Protein AF-A0A833LS91-F1 (afdb_monomer)

Structure (mmCIF, N/CA/C/O backbone):
data_AF-A0A833LS91-F1
#
_entry.id   AF-A0A833LS91-F1
#
loop_
_atom_site.group_PDB
_atom_site.id
_atom_site.type_symbol
_atom_site.label_atom_id
_atom_site.label_alt_id
_atom_site.label_comp_id
_atom_site.label_asym_id
_atom_site.label_entity_id
_atom_site.label_seq_id
_atom_site.pdbx_PDB_ins_code
_atom_site.Cartn_x
_atom_site.Cartn_y
_atom_site.Cartn_z
_atom_site.occupancy
_atom_site.B_iso_or_equiv
_atom_site.auth_seq_id
_atom_site.auth_comp_id
_atom_site.auth_asym_id
_atom_site.auth_atom_id
_atom_site.pdbx_PDB_model_num
ATOM 1 N N . MET A 1 1 ? -20.719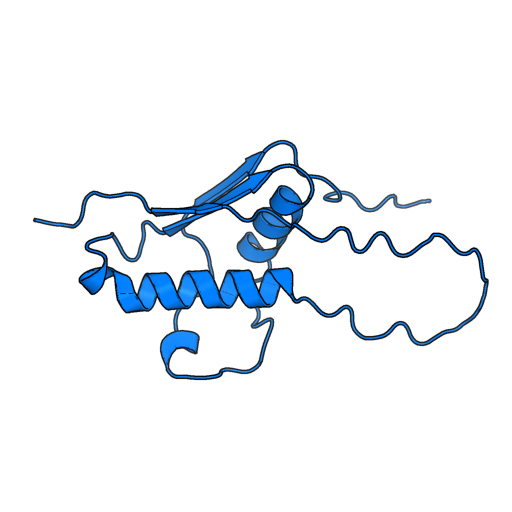 11.794 8.674 1.00 49.53 1 MET A N 1
ATOM 2 C CA . MET A 1 1 ? -20.312 11.957 7.259 1.00 49.53 1 MET A CA 1
ATOM 3 C C . MET A 1 1 ? -19.482 10.747 6.868 1.00 49.53 1 MET A C 1
ATOM 5 O O . MET A 1 1 ? -18.656 10.365 7.690 1.00 49.53 1 MET A O 1
ATOM 9 N N . PRO A 1 2 ? -19.676 10.134 5.688 1.00 50.94 2 PRO A N 1
ATOM 10 C CA . PRO A 1 2 ? -18.745 9.114 5.220 1.00 50.94 2 PRO A CA 1
ATOM 11 C C . PRO A 1 2 ? -17.362 9.761 5.012 1.00 50.94 2 PRO A C 1
ATOM 13 O O . PRO A 1 2 ? -17.302 10.873 4.479 1.00 50.94 2 PRO A O 1
ATOM 16 N N . PRO A 1 3 ? -16.263 9.122 5.441 1.00 50.03 3 PRO A N 1
ATOM 17 C CA . PRO A 1 3 ? -14.924 9.672 5.273 1.00 50.03 3 PRO A CA 1
ATOM 18 C C . PRO A 1 3 ? -14.604 9.862 3.780 1.00 50.03 3 PRO A C 1
ATOM 20 O O . PRO A 1 3 ? -14.720 8.945 2.961 1.00 50.03 3 PRO A O 1
ATOM 23 N N . THR A 1 4 ? -14.264 11.095 3.405 1.00 51.81 4 THR A N 1
ATOM 24 C CA . THR A 1 4 ? -14.093 11.548 2.013 1.00 51.81 4 THR A CA 1
ATOM 25 C C . THR A 1 4 ? -12.638 11.607 1.549 1.00 51.81 4 THR A C 1
ATOM 27 O O . THR A 1 4 ? -12.411 11.866 0.369 1.00 51.81 4 THR A O 1
ATOM 30 N N . SER A 1 5 ? -11.653 11.353 2.416 1.00 54.06 5 SER A N 1
ATOM 31 C CA . SER A 1 5 ? -10.240 11.474 2.046 1.00 54.06 5 SER A CA 1
ATOM 32 C C . SER A 1 5 ? -9.699 10.220 1.347 1.00 54.06 5 SER A C 1
ATOM 34 O O . SER A 1 5 ? -10.056 9.082 1.660 1.00 54.06 5 SER A O 1
ATOM 36 N N . LEU A 1 6 ? -8.848 10.465 0.351 1.00 46.81 6 LEU A N 1
ATOM 37 C CA . LEU A 1 6 ? -8.034 9.476 -0.348 1.00 46.81 6 LEU A CA 1
ATOM 38 C C . LEU A 1 6 ? -6.696 9.364 0.389 1.00 46.81 6 LEU A C 1
ATOM 40 O O . LEU A 1 6 ? -6.051 10.389 0.614 1.00 46.81 6 LEU A O 1
ATOM 44 N N . THR A 1 7 ? -6.252 8.156 0.735 1.00 56.09 7 THR A N 1
ATOM 45 C CA . THR A 1 7 ? -4.931 7.956 1.354 1.00 56.09 7 THR A CA 1
ATOM 46 C C . THR A 1 7 ? -3.993 7.266 0.379 1.00 56.09 7 THR A C 1
ATOM 48 O O . THR A 1 7 ? -4.321 6.226 -0.193 1.00 56.09 7 THR A O 1
ATOM 51 N N . VAL A 1 8 ? -2.814 7.862 0.198 1.00 56.41 8 VAL A N 1
ATOM 52 C CA . VAL A 1 8 ? -1.780 7.396 -0.723 1.00 56.41 8 VAL A CA 1
ATOM 53 C C . VAL A 1 8 ? -0.493 7.148 0.061 1.00 56.41 8 VAL A C 1
ATOM 55 O O . VAL A 1 8 ? 0.051 8.074 0.660 1.00 56.41 8 VAL A O 1
ATOM 58 N N . PHE A 1 9 ? 0.017 5.915 0.031 1.00 57.06 9 PHE A N 1
ATOM 59 C CA . PHE A 1 9 ? 1.346 5.590 0.561 1.00 57.06 9 PHE A CA 1
ATOM 60 C C . PHE A 1 9 ? 2.385 5.717 -0.544 1.00 57.06 9 PHE A C 1
ATOM 62 O O . PHE A 1 9 ? 2.268 5.063 -1.581 1.00 57.06 9 PHE A O 1
ATOM 69 N N . SER A 1 10 ? 3.399 6.555 -0.317 1.00 48.53 10 SER A N 1
ATOM 70 C CA . SER A 1 10 ? 4.561 6.651 -1.199 1.00 48.53 10 SER A CA 1
ATOM 71 C C . SER A 1 10 ? 5.564 5.565 -0.838 1.00 48.53 10 SER A C 1
ATOM 73 O O . SER A 1 10 ? 6.134 5.570 0.253 1.00 48.53 10 SER A O 1
ATOM 75 N N . THR A 1 11 ? 5.805 4.636 -1.757 1.00 50.84 11 THR A N 1
ATOM 76 C CA . THR A 1 11 ? 6.926 3.705 -1.642 1.00 50.84 11 THR A CA 1
ATOM 77 C C . THR A 1 11 ? 8.153 4.351 -2.279 1.00 50.84 11 THR A C 1
ATOM 79 O O . THR A 1 11 ? 8.349 4.269 -3.496 1.00 50.84 11 THR A O 1
ATOM 82 N N . GLN A 1 12 ? 8.988 5.003 -1.469 1.00 44.25 12 GLN A N 1
ATOM 83 C CA . GLN A 1 12 ? 10.322 5.421 -1.891 1.00 44.25 12 GLN A CA 1
ATOM 84 C C . GLN A 1 12 ? 11.324 4.371 -1.417 1.00 44.25 12 GLN A C 1
ATOM 86 O O . GLN A 1 12 ? 11.639 4.276 -0.235 1.00 44.25 12 GLN A O 1
ATOM 91 N N . LEU A 1 13 ? 11.813 3.550 -2.345 1.00 46.19 13 LEU A N 1
ATOM 92 C CA . LEU A 1 13 ? 12.873 2.592 -2.050 1.00 46.19 13 LEU A CA 1
ATOM 93 C C . LEU A 1 13 ? 14.200 3.346 -1.913 1.00 46.19 13 LEU A C 1
ATOM 95 O O . LEU A 1 13 ? 14.913 3.556 -2.893 1.00 46.19 13 LEU A O 1
ATOM 99 N N . ALA A 1 14 ? 14.545 3.750 -0.693 1.00 36.16 14 ALA A N 1
ATOM 100 C CA . ALA A 1 14 ? 15.923 4.057 -0.330 1.00 36.16 14 ALA A CA 1
ATOM 101 C C . ALA A 1 14 ? 16.663 2.726 -0.129 1.00 36.16 14 ALA A C 1
ATOM 103 O O . ALA A 1 14 ? 16.828 2.243 0.984 1.00 36.16 14 ALA A O 1
ATOM 104 N N . GLY A 1 15 ? 17.014 2.063 -1.230 1.00 34.41 15 GLY A N 1
ATOM 105 C CA . GLY A 1 15 ? 17.658 0.756 -1.154 1.00 34.41 15 GLY A CA 1
ATOM 106 C C . GLY A 1 15 ? 17.698 0.037 -2.485 1.00 34.41 15 GLY A C 1
ATOM 107 O O . GLY A 1 15 ? 17.103 -1.025 -2.651 1.00 34.41 15 GLY A O 1
ATOM 108 N N . THR A 1 16 ? 18.436 0.577 -3.449 1.00 35.44 16 THR A N 1
ATOM 109 C CA . THR A 1 16 ? 18.998 -0.284 -4.483 1.00 35.44 16 THR A CA 1
ATOM 110 C C . THR A 1 16 ? 19.909 -1.294 -3.784 1.00 35.44 16 THR A C 1
ATOM 112 O O . THR A 1 16 ? 21.072 -1.002 -3.527 1.00 35.44 16 THR A O 1
ATOM 115 N N . GLN A 1 17 ? 19.438 -2.517 -3.525 1.00 39.69 17 GLN A N 1
ATOM 116 C CA . GLN A 1 17 ?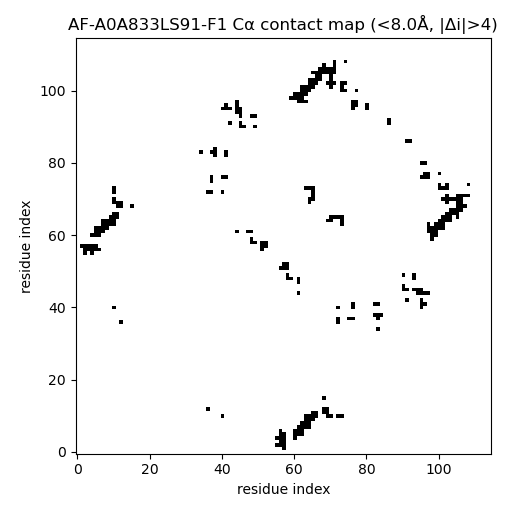 20.361 -3.647 -3.601 1.00 39.69 17 GLN A CA 1
ATOM 117 C C . GLN A 1 17 ? 20.712 -3.822 -5.082 1.00 39.69 17 GLN A C 1
ATOM 119 O O . GLN A 1 17 ? 20.259 -4.737 -5.765 1.00 39.69 17 GLN A O 1
ATOM 124 N N . THR A 1 18 ? 21.512 -2.894 -5.607 1.00 35.16 18 THR A N 1
ATOM 125 C CA . THR A 1 18 ? 22.425 -3.191 -6.698 1.00 35.16 18 T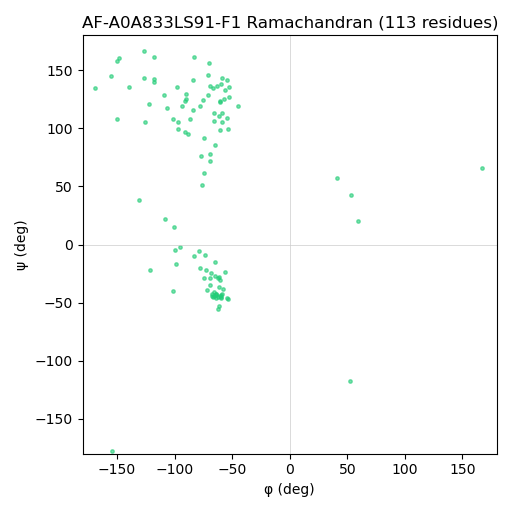HR A CA 1
ATOM 126 C C . THR A 1 18 ? 23.419 -4.174 -6.112 1.00 35.16 18 THR A C 1
ATOM 128 O O . THR A 1 18 ? 24.459 -3.785 -5.587 1.00 35.16 18 THR A O 1
ATOM 131 N N . ALA A 1 19 ? 23.067 -5.461 -6.137 1.00 37.97 19 ALA A N 1
ATOM 132 C CA . ALA A 1 19 ? 24.074 -6.493 -6.002 1.00 37.97 19 ALA A CA 1
ATOM 133 C C . ALA A 1 19 ? 25.146 -6.185 -7.064 1.00 37.97 19 ALA A C 1
ATOM 135 O O . ALA A 1 19 ? 24.784 -5.976 -8.231 1.00 37.97 19 ALA A O 1
ATOM 136 N N . PRO A 1 20 ? 26.432 -6.080 -6.692 1.00 29.38 20 PRO A N 1
ATOM 137 C CA . PRO A 1 20 ? 27.478 -5.872 -7.675 1.00 29.38 20 PRO A CA 1
ATOM 138 C C . PRO A 1 20 ? 27.390 -7.011 -8.695 1.00 29.38 20 PRO A C 1
ATOM 140 O O . PRO A 1 20 ? 27.252 -8.178 -8.322 1.00 29.38 20 PRO A O 1
ATOM 143 N N . ARG A 1 21 ? 27.426 -6.685 -9.995 1.00 41.41 21 ARG A N 1
ATOM 144 C CA . ARG A 1 21 ? 27.575 -7.695 -11.051 1.00 41.41 21 ARG A CA 1
ATOM 145 C C . ARG A 1 21 ? 28.992 -8.261 -10.961 1.00 41.41 21 ARG A C 1
ATOM 147 O O . ARG A 1 21 ? 29.863 -7.873 -11.729 1.00 41.41 21 ARG A O 1
ATOM 154 N N . ILE A 1 22 ? 29.232 -9.151 -10.005 1.00 39.47 22 ILE A N 1
ATOM 155 C CA . ILE A 1 22 ? 30.445 -9.958 -9.976 1.00 39.47 22 ILE A CA 1
ATOM 156 C C . ILE A 1 22 ? 30.145 -11.182 -10.831 1.00 39.47 22 ILE A C 1
ATOM 158 O O . ILE A 1 22 ? 29.310 -12.017 -10.480 1.00 39.47 22 ILE A O 1
ATOM 162 N N . GLY A 1 23 ? 30.766 -11.232 -12.008 1.00 43.47 23 GLY A N 1
ATOM 163 C CA . GLY A 1 23 ? 30.720 -12.401 -12.870 1.00 43.47 23 GLY A CA 1
ATOM 164 C C . GLY A 1 23 ? 31.345 -13.587 -12.145 1.00 43.47 23 GLY A C 1
ATOM 165 O O . GLY A 1 23 ? 32.547 -13.602 -11.915 1.00 43.47 23 GLY A O 1
ATOM 166 N N . ALA A 1 24 ? 30.534 -14.572 -11.776 1.00 38.53 24 ALA A N 1
ATOM 167 C CA . ALA A 1 24 ? 31.026 -15.868 -11.339 1.00 38.53 24 ALA A CA 1
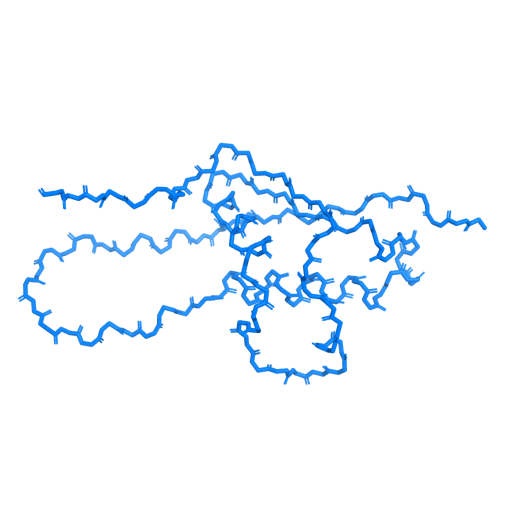ATOM 168 C C . ALA A 1 24 ? 29.995 -16.943 -11.689 1.00 38.53 24 ALA A C 1
ATOM 170 O O . ALA A 1 24 ? 28.917 -17.036 -11.102 1.00 38.53 24 ALA A O 1
ATOM 171 N N . SER A 1 25 ? 30.358 -17.742 -12.690 1.00 46.38 25 SER A N 1
ATOM 172 C CA . SER A 1 25 ? 29.782 -19.049 -12.978 1.00 46.38 25 SER A CA 1
ATOM 173 C C . SER A 1 25 ? 29.971 -19.946 -11.753 1.00 46.38 25 SER A C 1
ATOM 175 O O . SER A 1 25 ? 31.079 -20.393 -11.474 1.00 46.38 25 SER A O 1
ATOM 177 N N . GLY A 1 26 ? 28.904 -20.191 -10.998 1.00 35.41 26 GLY A N 1
ATOM 178 C CA . GLY A 1 26 ? 28.930 -21.102 -9.859 1.00 35.41 26 GLY A CA 1
ATOM 179 C C . GLY A 1 26 ? 27.524 -21.384 -9.352 1.00 35.41 26 GLY A C 1
ATOM 180 O O . GLY A 1 26 ? 26.713 -20.470 -9.209 1.00 35.41 26 GLY A O 1
ATOM 181 N N . ASN A 1 27 ? 27.228 -22.657 -9.090 1.00 45.69 27 ASN A N 1
ATOM 182 C CA . ASN A 1 27 ? 25.935 -23.146 -8.613 1.00 45.69 27 ASN A CA 1
ATOM 183 C C . ASN A 1 27 ? 25.727 -22.803 -7.123 1.00 45.69 27 ASN A C 1
ATOM 185 O O . ASN A 1 27 ? 25.629 -23.674 -6.262 1.00 45.69 27 ASN A O 1
ATOM 189 N N . VAL A 1 28 ? 25.720 -21.508 -6.805 1.00 48.41 28 VAL A N 1
ATOM 190 C CA . VAL A 1 28 ? 25.395 -20.996 -5.475 1.00 48.41 28 VAL A CA 1
ATOM 191 C C . VAL A 1 28 ? 23.877 -21.043 -5.338 1.00 48.41 28 VAL A C 1
ATOM 193 O O . VAL A 1 28 ? 23.165 -20.388 -6.105 1.00 48.41 28 VAL A O 1
ATOM 196 N N . LYS A 1 29 ? 23.363 -21.805 -4.360 1.00 41.91 29 LYS A N 1
ATOM 197 C CA . LYS A 1 29 ? 21.974 -21.672 -3.895 1.00 41.91 29 LYS A CA 1
ATOM 198 C C . LYS A 1 29 ? 21.763 -20.205 -3.529 1.00 41.91 29 LYS A C 1
ATOM 200 O O . LYS A 1 29 ? 22.199 -19.753 -2.475 1.00 41.91 29 LYS A O 1
ATOM 205 N N . ARG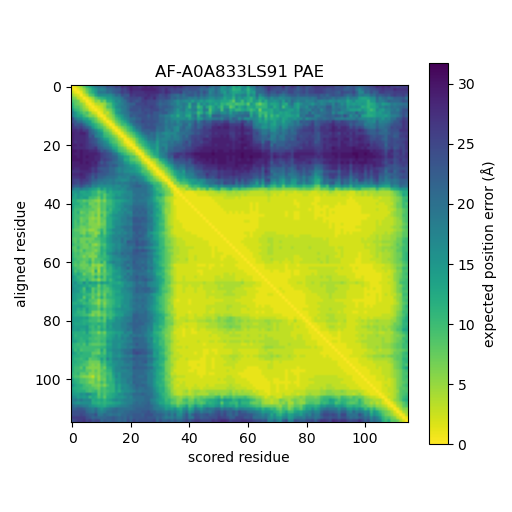 A 1 30 ? 21.149 -19.449 -4.442 1.00 43.94 30 ARG A N 1
ATOM 206 C CA . ARG A 1 30 ? 20.810 -18.044 -4.218 1.00 43.94 30 ARG A CA 1
ATOM 207 C C . ARG A 1 30 ? 19.936 -17.997 -2.961 1.00 43.94 30 ARG A C 1
ATOM 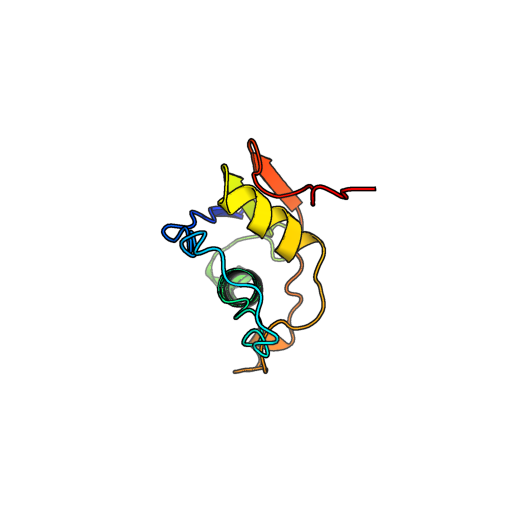209 O O . ARG A 1 30 ? 18.945 -18.733 -2.938 1.00 43.94 30 ARG A O 1
ATOM 216 N N . PRO A 1 31 ? 20.283 -17.202 -1.935 1.00 41.72 31 PRO A N 1
ATOM 217 C CA . PRO A 1 31 ? 19.415 -17.051 -0.777 1.00 41.72 31 PRO A CA 1
ATOM 218 C C . PRO A 1 31 ? 18.028 -16.628 -1.267 1.00 41.72 31 PRO A C 1
ATOM 220 O O . PRO A 1 31 ? 17.922 -15.888 -2.254 1.00 41.72 31 PRO A O 1
ATOM 223 N N . ILE A 1 32 ? 16.977 -17.161 -0.631 1.00 45.31 32 ILE A N 1
ATOM 224 C CA . ILE A 1 32 ? 15.587 -16.758 -0.880 1.00 45.31 32 ILE A CA 1
ATOM 225 C C . ILE A 1 32 ? 15.595 -15.233 -0.933 1.00 45.31 32 ILE A C 1
ATOM 227 O O . ILE A 1 32 ? 16.038 -14.591 0.016 1.00 45.31 32 ILE A O 1
ATOM 231 N N . LYS A 1 33 ? 15.199 -14.655 -2.073 1.00 49.88 33 LYS A N 1
ATOM 232 C CA . LYS A 1 33 ? 15.160 -13.203 -2.244 1.00 49.88 33 LYS A CA 1
ATOM 233 C C . LYS A 1 33 ? 14.308 -12.668 -1.098 1.00 49.88 33 LYS A C 1
ATOM 235 O O . LYS A 1 33 ? 13.111 -12.930 -1.083 1.00 49.88 33 LYS A O 1
ATOM 240 N N . HIS A 1 34 ? 14.910 -11.992 -0.126 1.00 50.81 34 HIS A N 1
ATOM 241 C CA . HIS A 1 34 ? 14.141 -11.433 0.971 1.00 50.81 34 HIS A CA 1
ATOM 242 C C . HIS A 1 34 ? 13.240 -10.343 0.378 1.00 50.81 34 HIS A C 1
ATOM 244 O O . HIS A 1 34 ? 13.717 -9.300 -0.075 1.00 50.81 34 HIS A O 1
ATOM 250 N N . LEU A 1 35 ? 11.939 -10.624 0.276 1.00 64.62 35 LEU A N 1
ATOM 251 C CA . LEU A 1 35 ? 10.928 -9.712 -0.260 1.00 64.62 35 LEU A CA 1
ATOM 252 C C . LEU A 1 35 ? 10.594 -8.627 0.782 1.00 64.62 35 LEU A C 1
ATOM 254 O O . LEU A 1 35 ? 9.431 -8.390 1.072 1.00 64.62 35 LEU A O 1
ATOM 258 N N . HIS A 1 36 ? 11.601 -7.943 1.331 1.00 79.44 36 HIS A N 1
ATOM 259 C CA . HIS A 1 36 ? 11.396 -6.929 2.372 1.00 79.44 36 HIS A CA 1
ATOM 260 C C . HIS A 1 36 ? 10.396 -5.854 1.927 1.00 79.44 36 HIS A C 1
ATOM 262 O O . HIS A 1 36 ? 9.432 -5.572 2.624 1.00 79.44 36 HIS A O 1
ATOM 268 N N . ALA A 1 37 ? 10.540 -5.341 0.701 1.00 84.12 37 ALA A N 1
ATOM 269 C CA . ALA A 1 37 ? 9.645 -4.296 0.214 1.00 84.12 37 ALA A CA 1
ATOM 270 C C . ALA A 1 37 ? 8.184 -4.765 0.012 1.00 84.12 37 ALA A C 1
ATOM 272 O O . ALA A 1 37 ? 7.280 -4.059 0.454 1.00 84.12 37 ALA A O 1
ATOM 273 N N . PRO A 1 38 ? 7.898 -5.938 -0.595 1.00 85.69 38 PRO A N 1
ATOM 274 C CA . PRO A 1 38 ? 6.537 -6.480 -0.601 1.00 85.69 38 PRO A CA 1
ATOM 275 C C . PRO A 1 38 ? 5.970 -6.786 0.788 1.00 85.69 38 PRO A C 1
ATOM 277 O O . PRO A 1 38 ? 4.782 -6.560 0.997 1.00 85.69 38 PRO A O 1
ATOM 280 N N . GLN A 1 39 ? 6.789 -7.266 1.728 1.00 91.50 39 GLN A N 1
ATOM 281 C CA . GLN A 1 39 ? 6.369 -7.518 3.112 1.00 91.50 39 GLN A CA 1
ATOM 282 C C . GLN A 1 39 ? 5.920 -6.223 3.790 1.00 91.50 39 GLN A C 1
ATOM 284 O O . GLN A 1 39 ? 4.780 -6.133 4.249 1.00 91.50 39 GLN A O 1
ATOM 289 N N . ASP A 1 40 ? 6.774 -5.199 3.752 1.00 91.69 40 ASP A N 1
ATOM 290 C CA . ASP A 1 40 ? 6.491 -3.884 4.325 1.00 91.69 40 ASP A CA 1
ATOM 291 C C . ASP A 1 40 ? 5.253 -3.255 3.681 1.00 91.69 40 ASP A C 1
ATOM 293 O O . ASP A 1 40 ? 4.383 -2.733 4.374 1.00 91.69 40 ASP A O 1
ATOM 297 N N . ALA A 1 41 ? 5.125 -3.349 2.355 1.00 91.75 41 ALA A N 1
ATOM 298 C CA . ALA A 1 41 ? 3.988 -2.795 1.632 1.00 91.75 41 ALA A CA 1
ATOM 299 C C . ALA A 1 41 ? 2.670 -3.507 1.980 1.00 91.75 41 ALA A C 1
ATOM 301 O O . ALA A 1 41 ? 1.662 -2.840 2.224 1.00 91.75 41 ALA A O 1
ATOM 302 N N . GLN A 1 42 ? 2.664 -4.844 2.050 1.00 93.12 42 GLN A N 1
ATOM 303 C CA . GLN A 1 42 ? 1.481 -5.596 2.472 1.00 93.12 42 GLN A CA 1
ATOM 304 C C . GLN A 1 42 ? 1.089 -5.241 3.913 1.00 93.12 42 GLN A C 1
ATOM 306 O O . GLN A 1 42 ? -0.085 -4.975 4.177 1.00 93.12 42 GLN A O 1
ATOM 311 N N . ARG A 1 43 ? 2.061 -5.178 4.832 1.00 94.94 43 ARG A N 1
ATOM 312 C CA . ARG A 1 43 ? 1.821 -4.828 6.238 1.00 94.94 43 ARG A CA 1
ATOM 313 C C . ARG A 1 43 ? 1.308 -3.399 6.391 1.00 94.94 43 ARG A C 1
ATOM 315 O O . ARG A 1 43 ? 0.348 -3.177 7.123 1.00 94.94 43 ARG A O 1
ATOM 322 N N . ALA A 1 44 ? 1.890 -2.441 5.673 1.00 94.38 44 ALA A N 1
ATOM 323 C CA . ALA A 1 44 ? 1.467 -1.045 5.702 1.00 94.38 44 ALA A CA 1
ATOM 324 C C . ALA A 1 44 ? 0.007 -0.879 5.256 1.00 94.38 44 ALA A C 1
ATOM 326 O O . ALA A 1 44 ? -0.767 -0.216 5.942 1.00 94.38 44 ALA A O 1
ATOM 327 N N . ILE A 1 45 ? -0.399 -1.527 4.157 1.00 95.50 45 ILE A N 1
ATOM 328 C CA . ILE A 1 45 ? -1.787 -1.469 3.671 1.00 95.50 45 ILE A CA 1
ATOM 329 C C . ILE A 1 45 ? -2.754 -2.011 4.725 1.00 95.50 45 ILE A C 1
ATOM 331 O O . ILE A 1 45 ? -3.775 -1.380 5.00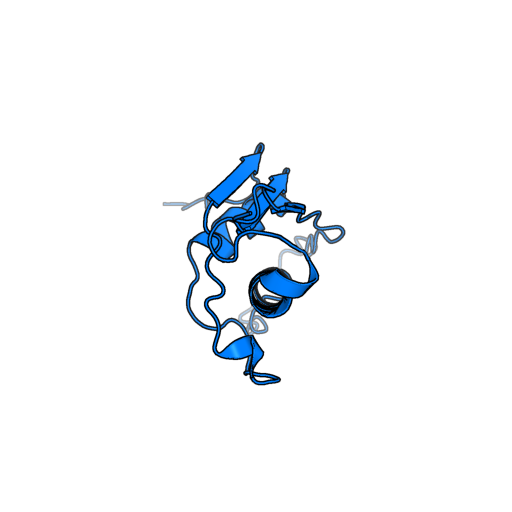2 1.00 95.50 45 ILE A O 1
ATOM 335 N N . ARG A 1 46 ? -2.426 -3.151 5.342 1.00 95.94 46 ARG A N 1
ATOM 336 C CA . ARG A 1 46 ? -3.267 -3.763 6.377 1.00 95.94 46 ARG A CA 1
ATOM 337 C C . ARG A 1 46 ? -3.388 -2.882 7.617 1.00 95.94 46 ARG A C 1
ATOM 339 O O . ARG A 1 46 ? -4.501 -2.658 8.078 1.00 95.94 46 ARG A O 1
ATOM 346 N N . LEU A 1 47 ? -2.274 -2.331 8.102 1.00 96.06 47 LEU A N 1
ATOM 347 C CA . LEU A 1 47 ? -2.246 -1.410 9.246 1.00 96.06 47 LEU A CA 1
ATOM 348 C C . LEU A 1 47 ? -3.099 -0.168 9.015 1.00 96.06 47 LEU A C 1
ATOM 350 O O . LEU A 1 47 ? -3.814 0.284 9.903 1.00 96.06 47 LEU A O 1
ATOM 354 N N . VAL A 1 48 ? -3.033 0.397 7.817 1.00 95.62 48 VAL A N 1
ATOM 355 C CA . VAL A 1 48 ? -3.799 1.604 7.502 1.00 95.62 48 VAL A CA 1
ATOM 356 C C . VAL A 1 48 ? -5.275 1.275 7.379 1.00 95.62 48 VAL A C 1
ATOM 358 O O . VAL A 1 48 ? -6.120 2.029 7.853 1.00 95.62 48 VAL A O 1
ATOM 361 N N . ARG A 1 49 ? -5.587 0.126 6.780 1.00 95.62 49 ARG A N 1
ATOM 362 C CA . ARG A 1 49 ? -6.956 -0.361 6.656 1.00 95.62 49 ARG A CA 1
ATOM 363 C C . ARG A 1 49 ? -7.578 -0.665 8.016 1.00 95.62 49 ARG A C 1
ATOM 365 O O . ARG A 1 49 ? -8.721 -0.276 8.229 1.00 95.62 49 ARG A O 1
ATOM 372 N N . SER A 1 50 ? -6.847 -1.291 8.940 1.00 96.62 50 SER A N 1
ATOM 373 C CA . SER A 1 50 ? -7.352 -1.571 10.291 1.00 96.62 50 SER A CA 1
ATOM 374 C C . SER A 1 50 ? -7.543 -0.307 11.132 1.00 96.62 50 SER A C 1
ATOM 376 O O . SER A 1 50 ? -8.384 -0.291 12.023 1.00 96.62 50 SER A O 1
ATOM 378 N N . ARG A 1 51 ? -6.821 0.775 10.813 1.00 95.81 51 ARG A N 1
ATOM 379 C CA . ARG A 1 51 ? -6.941 2.091 11.464 1.00 95.81 51 ARG A CA 1
ATOM 380 C C . ARG A 1 51 ? -7.766 3.101 10.666 1.00 95.81 51 ARG A C 1
ATOM 382 O O . ARG A 1 51 ? -7.706 4.295 10.948 1.00 95.81 51 ARG A O 1
ATOM 389 N N . ALA A 1 52 ? -8.533 2.664 9.666 1.00 94.94 52 ALA A N 1
ATOM 390 C CA . ALA A 1 52 ? -9.246 3.578 8.775 1.00 94.94 52 ALA A CA 1
ATOM 391 C C . ALA A 1 52 ? -10.217 4.512 9.526 1.00 94.94 52 ALA A C 1
ATOM 393 O O . ALA A 1 52 ? -10.281 5.703 9.215 1.00 94.94 52 ALA A O 1
ATOM 394 N N . ASP A 1 53 ? -10.901 3.996 10.551 1.00 94.25 53 ASP A N 1
ATOM 395 C CA . ASP A 1 53 ? -11.826 4.772 11.385 1.00 94.25 53 ASP A CA 1
ATOM 396 C C . ASP A 1 53 ? -11.095 5.831 12.225 1.00 94.25 53 ASP A C 1
ATOM 398 O O . ASP A 1 53 ? -11.510 6.991 12.262 1.00 94.25 53 ASP A O 1
ATOM 402 N N . GLU A 1 54 ? -9.965 5.457 12.837 1.00 95.25 54 GLU A N 1
ATOM 403 C CA . GLU A 1 54 ? -9.094 6.365 13.599 1.00 95.25 54 GLU A CA 1
ATOM 404 C C . GLU A 1 54 ? -8.553 7.490 12.703 1.00 95.25 54 GLU A C 1
ATOM 406 O O . GLU A 1 54 ? -8.585 8.669 13.063 1.00 95.25 54 GLU A O 1
ATOM 411 N N . LEU A 1 55 ? -8.111 7.127 11.497 1.00 92.31 55 LEU A N 1
ATOM 412 C CA . LEU A 1 55 ? -7.554 8.040 10.500 1.00 92.31 55 LEU A CA 1
ATOM 413 C C . LEU A 1 55 ? -8.629 8.828 9.732 1.00 92.31 55 LEU A C 1
ATOM 415 O O . LEU A 1 55 ? -8.286 9.717 8.950 1.00 92.31 55 LEU A O 1
ATOM 419 N N . LYS A 1 56 ? -9.919 8.537 9.952 1.00 94.69 56 LYS A N 1
ATOM 420 C CA . LYS A 1 56 ? -11.070 9.140 9.254 1.00 94.69 56 LYS A CA 1
ATOM 421 C C . LYS A 1 56 ? -10.960 9.036 7.728 1.00 94.69 56 LYS A C 1
ATOM 423 O O . LYS A 1 56 ? -11.262 9.993 7.008 1.00 94.69 56 LYS A O 1
ATOM 428 N N . ILE A 1 57 ? -10.534 7.877 7.233 1.00 93.25 57 ILE A N 1
ATOM 429 C CA . ILE A 1 57 ? -10.354 7.577 5.804 1.00 93.25 57 ILE A CA 1
ATOM 430 C C . ILE A 1 57 ? -11.289 6.440 5.380 1.00 93.25 57 ILE A C 1
ATOM 432 O O . ILE A 1 57 ? -11.808 5.696 6.207 1.00 93.25 57 ILE A O 1
ATOM 436 N N . GLY A 1 58 ? -11.530 6.291 4.078 1.00 93.50 58 GLY A N 1
ATOM 437 C CA . GLY A 1 58 ? -12.299 5.150 3.577 1.00 93.50 58 GLY A CA 1
ATOM 438 C C . GLY A 1 58 ? -11.459 3.863 3.598 1.00 93.50 58 GLY A C 1
ATOM 439 O O . GLY A 1 58 ? -10.431 3.838 2.921 1.00 93.50 58 GLY A O 1
ATOM 440 N N . PRO A 1 59 ? -11.890 2.765 4.253 1.00 92.31 59 PRO A N 1
ATOM 441 C CA . PRO A 1 59 ? -11.133 1.501 4.271 1.00 92.31 59 PRO A CA 1
ATOM 442 C C . PRO A 1 59 ? -11.005 0.829 2.887 1.00 92.31 59 PRO A C 1
ATOM 444 O O . PRO A 1 59 ? -10.160 -0.050 2.701 1.00 92.31 59 PRO A O 1
ATOM 447 N N . HIS A 1 60 ? -11.824 1.270 1.922 1.00 95.00 60 HIS A N 1
ATOM 448 C CA . HIS A 1 60 ? -11.827 0.868 0.506 1.00 95.00 60 HIS A CA 1
ATOM 449 C C . HIS A 1 60 ? -11.311 1.977 -0.433 1.00 95.00 60 HIS A C 1
ATOM 451 O O . HIS A 1 60 ? -11.684 2.047 -1.604 1.00 95.00 60 HIS A O 1
ATOM 457 N N . LYS A 1 61 ? -10.533 2.923 0.102 1.00 95.06 61 LYS A N 1
ATOM 458 C CA . LYS A 1 61 ? -9.930 4.045 -0.636 1.00 95.06 61 LYS A CA 1
ATOM 459 C C . LYS A 1 61 ? -8.439 4.178 -0.319 1.00 95.06 61 LYS A C 1
ATOM 461 O O . LYS A 1 61 ? -7.921 5.289 -0.192 1.00 95.06 61 LYS A O 1
ATOM 466 N N . ILE A 1 62 ? -7.753 3.045 -0.184 1.00 95.31 62 ILE A N 1
ATOM 467 C CA . ILE A 1 62 ? -6.336 2.969 0.174 1.00 95.31 62 ILE A CA 1
ATOM 468 C C . ILE A 1 62 ? -5.537 2.586 -1.065 1.00 95.31 62 ILE A C 1
ATOM 470 O O . ILE A 1 62 ? -5.704 1.492 -1.602 1.00 95.31 62 ILE A O 1
ATOM 474 N N . GLY A 1 63 ? -4.644 3.466 -1.511 1.00 94.81 63 GLY A N 1
ATOM 475 C CA . GLY A 1 63 ? -3.807 3.202 -2.676 1.00 94.81 63 GLY A CA 1
ATOM 476 C C . GLY A 1 63 ? -2.320 3.373 -2.425 1.00 94.81 63 GLY A C 1
ATOM 477 O O . GLY A 1 63 ? -1.877 3.938 -1.422 1.00 94.81 63 GLY A O 1
ATOM 478 N N . VAL A 1 64 ? -1.543 2.876 -3.380 1.00 95.25 64 VAL A N 1
ATOM 479 C CA . VAL A 1 64 ? -0.079 2.949 -3.374 1.00 95.25 64 VAL A CA 1
ATOM 480 C C . VAL A 1 64 ? 0.422 3.741 -4.575 1.00 95.25 64 VAL A C 1
ATOM 482 O O . VAL A 1 64 ? -0.088 3.595 -5.687 1.00 95.25 64 VAL A O 1
ATOM 485 N N . ILE A 1 65 ? 1.441 4.568 -4.358 1.00 94.88 65 ILE A N 1
ATOM 486 C CA . ILE A 1 65 ? 2.172 5.271 -5.414 1.00 94.88 65 ILE A CA 1
ATOM 487 C C . ILE A 1 65 ? 3.668 5.005 -5.281 1.00 94.88 65 ILE A C 1
ATOM 489 O O . ILE A 1 65 ? 4.206 4.920 -4.178 1.00 94.88 65 ILE A O 1
ATOM 493 N N . GLY A 1 66 ? 4.357 4.889 -6.410 1.00 91.12 66 GLY A N 1
ATOM 494 C CA . GLY A 1 66 ? 5.782 4.593 -6.428 1.00 91.12 66 GLY A CA 1
ATOM 495 C C . GLY A 1 66 ? 6.442 5.084 -7.703 1.00 91.12 66 GLY A C 1
ATOM 496 O O . GLY A 1 66 ? 5.851 5.039 -8.779 1.00 91.12 66 GLY A O 1
ATOM 497 N N . PHE A 1 67 ? 7.687 5.528 -7.568 1.00 91.31 67 PHE A N 1
ATOM 498 C CA . PHE A 1 67 ? 8.480 6.142 -8.631 1.00 91.31 67 PHE A CA 1
ATOM 499 C C . PHE A 1 67 ? 9.724 5.295 -8.910 1.00 91.31 67 PHE A C 1
ATOM 501 O O . PHE A 1 67 ? 10.334 4.789 -7.966 1.00 91.31 67 PHE A O 1
ATOM 508 N N . SER A 1 68 ? 10.150 5.154 -10.169 1.00 91.31 68 SER A N 1
ATOM 509 C CA . SER A 1 68 ? 11.389 4.437 -10.530 1.00 91.31 68 SER A CA 1
ATOM 510 C C . SER A 1 68 ? 11.436 3.021 -9.919 1.00 91.31 68 SER A C 1
ATOM 512 O O . SER A 1 68 ? 10.563 2.197 -10.205 1.00 91.31 68 SER A O 1
ATOM 514 N N . ALA A 1 69 ? 12.398 2.713 -9.042 1.00 84.38 69 ALA A N 1
ATOM 515 C CA . ALA A 1 69 ? 12.467 1.440 -8.320 1.00 84.38 69 ALA A CA 1
ATOM 516 C C . ALA A 1 69 ? 11.238 1.176 -7.424 1.00 84.38 69 ALA A C 1
ATOM 518 O O . ALA A 1 69 ? 10.833 0.028 -7.268 1.00 84.38 69 ALA A O 1
ATOM 519 N N . GLY A 1 70 ? 10.600 2.217 -6.882 1.00 86.38 70 GLY A N 1
ATOM 520 C CA . GLY A 1 70 ? 9.352 2.101 -6.120 1.00 86.38 70 GLY A CA 1
ATOM 521 C C . GLY A 1 70 ? 8.153 1.714 -6.990 1.00 86.38 70 GLY A C 1
ATOM 522 O O . GLY A 1 70 ? 7.264 1.002 -6.534 1.00 86.38 70 GLY A O 1
ATOM 523 N N . GLY A 1 71 ? 8.157 2.083 -8.274 1.00 90.44 71 GLY A N 1
ATOM 524 C CA . GLY A 1 71 ? 7.128 1.646 -9.221 1.00 90.44 71 GLY A CA 1
ATOM 525 C C . GLY A 1 71 ? 7.113 0.121 -9.421 1.00 90.44 71 GLY A C 1
ATOM 526 O O . GLY A 1 71 ? 6.054 -0.462 -9.644 1.00 90.44 71 GLY A O 1
ATOM 527 N N . TYR A 1 72 ? 8.264 -0.543 -9.254 1.00 88.81 72 TYR A N 1
ATOM 528 C CA . TYR A 1 72 ? 8.342 -2.007 -9.226 1.00 88.81 72 TYR A CA 1
ATOM 529 C C . TYR A 1 72 ? 7.621 -2.596 -8.009 1.00 88.81 72 TYR A C 1
ATOM 531 O O . TYR A 1 72 ? 6.910 -3.588 -8.144 1.00 88.81 72 TYR A O 1
ATOM 539 N N . VAL A 1 73 ? 7.755 -1.978 -6.831 1.00 89.31 73 VAL A N 1
ATOM 540 C CA . VAL A 1 73 ? 7.052 -2.427 -5.616 1.00 89.31 73 VAL A CA 1
ATOM 541 C C . VAL A 1 73 ? 5.558 -2.218 -5.745 1.00 89.31 73 VAL A C 1
ATOM 543 O O . VAL A 1 73 ? 4.809 -3.136 -5.439 1.00 89.31 73 VAL A O 1
ATOM 546 N N . VAL A 1 74 ? 5.118 -1.078 -6.284 1.00 92.62 74 VAL A N 1
ATOM 547 C CA . VAL A 1 74 ? 3.700 -0.863 -6.607 1.00 92.62 74 VAL A CA 1
ATOM 548 C C . VAL A 1 74 ? 3.166 -1.991 -7.485 1.00 92.62 74 VAL A C 1
ATOM 550 O O . VAL A 1 74 ? 2.118 -2.559 -7.179 1.00 92.62 74 VAL A O 1
ATOM 553 N N . ALA A 1 75 ? 3.898 -2.368 -8.536 1.00 91.25 75 ALA A N 1
ATOM 554 C CA . ALA A 1 75 ? 3.505 -3.478 -9.394 1.00 91.25 75 ALA A CA 1
ATOM 555 C C . ALA A 1 75 ? 3.485 -4.819 -8.640 1.00 91.25 75 ALA A C 1
ATOM 557 O O . ALA A 1 75 ? 2.535 -5.581 -8.797 1.00 91.25 75 ALA A O 1
ATOM 558 N N . GLN A 1 76 ? 4.480 -5.102 -7.796 1.00 89.94 76 GLN A N 1
ATOM 559 C CA . GLN A 1 76 ? 4.511 -6.320 -6.984 1.00 89.94 76 GLN A CA 1
ATOM 560 C C . GLN A 1 76 ? 3.342 -6.382 -5.998 1.00 89.94 76 GLN A C 1
ATOM 562 O O . GLN A 1 76 ? 2.570 -7.327 -6.049 1.00 89.94 76 GLN A O 1
ATOM 567 N N . THR A 1 77 ? 3.157 -5.375 -5.149 1.00 90.56 77 THR A N 1
ATOM 568 C CA . THR A 1 77 ? 2.110 -5.351 -4.114 1.00 90.56 77 THR A CA 1
ATOM 569 C C . THR A 1 77 ? 0.698 -5.342 -4.699 1.00 90.56 77 THR A C 1
ATOM 571 O O . THR A 1 77 ? -0.233 -5.837 -4.074 1.00 90.56 77 THR A O 1
ATOM 574 N N . SER A 1 78 ? 0.520 -4.824 -5.917 1.00 92.44 78 SER A N 1
ATOM 575 C CA . SER A 1 78 ? -0.786 -4.839 -6.589 1.00 92.44 78 SER A CA 1
ATOM 576 C C . SER A 1 78 ? -1.148 -6.200 -7.198 1.00 92.44 78 SER A C 1
ATOM 578 O O . SER A 1 78 ? -2.326 -6.443 -7.467 1.00 92.44 78 SER A O 1
ATOM 580 N N . ASN A 1 79 ? -0.159 -7.073 -7.434 1.00 90.69 79 ASN A N 1
ATOM 581 C CA . ASN A 1 79 ? -0.338 -8.334 -8.165 1.00 90.69 79 ASN A CA 1
ATOM 582 C C . ASN A 1 79 ? 0.044 -9.594 -7.366 1.00 90.69 79 ASN A C 1
ATOM 584 O O . ASN A 1 79 ? -0.438 -10.669 -7.699 1.00 90.69 79 ASN A O 1
ATOM 588 N N . ILE A 1 80 ? 0.879 -9.480 -6.330 1.00 88.44 80 ILE A N 1
ATOM 589 C CA . ILE A 1 80 ? 1.249 -10.566 -5.411 1.00 88.44 80 ILE A CA 1
ATOM 590 C C . ILE A 1 80 ? 0.361 -10.439 -4.174 1.00 88.44 80 ILE A C 1
ATOM 592 O O . ILE A 1 80 ? 0.599 -9.593 -3.305 1.00 88.44 80 ILE A O 1
ATOM 596 N N . LEU A 1 81 ? -0.693 -11.250 -4.135 1.00 86.06 81 LEU A N 1
ATOM 597 C CA . LEU A 1 81 ? -1.709 -11.221 -3.078 1.00 86.06 81 LEU A CA 1
ATOM 598 C C . LEU A 1 81 ? -1.468 -12.295 -2.017 1.00 86.06 81 LEU A C 1
ATOM 600 O O . LEU A 1 81 ? -1.996 -12.203 -0.910 1.00 86.06 81 LEU A O 1
ATOM 604 N N . GLU A 1 82 ? -0.646 -13.288 -2.342 1.00 89.75 82 GLU A N 1
ATOM 605 C CA . GLU A 1 82 ? -0.139 -14.268 -1.399 1.00 89.75 82 GLU A CA 1
ATOM 606 C C . GLU A 1 82 ? 0.637 -13.560 -0.286 1.00 89.75 82 GLU A C 1
ATOM 608 O O . GLU A 1 82 ? 1.331 -12.565 -0.518 1.00 89.75 82 GLU A O 1
ATOM 613 N N . ALA A 1 83 ? 0.519 -14.069 0.940 1.00 88.75 83 ALA A N 1
ATOM 614 C CA . ALA A 1 83 ? 1.220 -13.496 2.077 1.00 88.75 83 ALA A CA 1
ATOM 615 C C . ALA A 1 83 ? 2.739 -13.550 1.848 1.00 88.75 83 ALA A C 1
ATOM 617 O O . ALA A 1 83 ? 3.315 -14.614 1.630 1.00 88.75 83 ALA A O 1
ATOM 618 N N . ALA A 1 84 ? 3.390 -12.386 1.890 1.00 88.31 84 ALA A N 1
ATOM 619 C CA . ALA A 1 84 ? 4.839 -12.286 1.735 1.00 88.31 84 ALA A CA 1
ATOM 620 C C . ALA A 1 84 ? 5.601 -12.550 3.051 1.00 88.31 84 ALA A C 1
ATOM 622 O O . ALA A 1 84 ? 6.830 -12.646 3.034 1.00 88.31 84 ALA A O 1
ATOM 623 N N . TYR A 1 85 ? 4.889 -12.626 4.180 1.00 90.25 85 TYR A N 1
ATOM 624 C CA . TYR A 1 85 ? 5.402 -12.851 5.533 1.00 90.25 85 TYR A CA 1
ATOM 625 C C . TYR A 1 85 ? 4.384 -13.627 6.380 1.00 90.25 85 TYR A C 1
ATOM 627 O O . TYR A 1 85 ? 3.194 -13.646 6.057 1.00 90.25 85 TYR A O 1
ATOM 635 N N . GLU A 1 86 ? 4.866 -14.236 7.465 1.00 93.12 86 GLU A N 1
ATOM 636 C CA . GLU A 1 86 ? 4.023 -14.889 8.470 1.00 93.12 86 GLU A CA 1
ATOM 637 C C . GLU A 1 86 ? 3.214 -13.855 9.269 1.00 93.12 86 GLU A C 1
ATOM 639 O O . GLU A 1 86 ? 3.791 -12.846 9.680 1.00 93.12 86 GLU A O 1
ATOM 644 N N . PRO A 1 87 ? 1.913 -14.085 9.525 1.00 95.00 87 PRO A N 1
ATOM 645 C CA . PRO A 1 87 ? 1.091 -13.188 10.332 1.00 95.00 87 PRO A CA 1
ATOM 646 C C . PRO A 1 87 ? 1.714 -12.870 11.699 1.00 95.00 87 PRO A C 1
ATOM 648 O O . PRO A 1 87 ? 2.185 -13.755 12.410 1.00 95.00 87 PRO A O 1
ATOM 651 N N . VAL A 1 88 ? 1.679 -11.595 12.072 1.00 95.25 88 VAL A N 1
ATOM 652 C CA . VAL A 1 88 ? 2.195 -11.041 13.328 1.00 95.25 88 VAL A CA 1
ATOM 653 C C . VAL A 1 88 ? 1.058 -10.781 14.319 1.00 95.25 88 VAL A C 1
ATOM 655 O O . VAL A 1 88 ? 1.219 -11.038 15.508 1.00 95.25 88 VAL A O 1
ATOM 658 N N . ASP A 1 89 ? -0.087 -10.276 13.849 1.00 96.31 89 ASP A N 1
ATOM 659 C CA . ASP A 1 89 ? -1.270 -9.994 14.677 1.00 96.31 89 ASP A CA 1
ATOM 660 C C . ASP A 1 89 ? -2.582 -10.021 13.866 1.00 96.31 89 ASP A C 1
ATOM 662 O O . ASP A 1 89 ? -2.585 -10.289 12.663 1.00 96.31 89 ASP A O 1
ATOM 666 N N . GLU A 1 90 ? -3.715 -9.729 14.519 1.00 95.94 90 GLU A N 1
ATOM 667 C CA . GLU A 1 90 ? -5.053 -9.729 13.904 1.00 95.94 90 GLU A CA 1
ATOM 668 C C . GLU A 1 90 ? -5.171 -8.812 12.679 1.00 95.94 90 GLU A C 1
ATOM 670 O O . GLU A 1 90 ? -5.990 -9.069 11.793 1.00 95.94 90 GLU A O 1
ATOM 675 N N . THR A 1 91 ? -4.322 -7.785 12.563 1.00 95.62 91 THR A N 1
ATOM 676 C CA . THR A 1 91 ? -4.297 -6.901 11.390 1.00 95.62 91 THR A CA 1
ATOM 677 C C . THR A 1 91 ? -3.967 -7.671 10.114 1.00 95.62 91 THR A C 1
ATOM 679 O O . THR A 1 91 ? -4.423 -7.302 9.030 1.00 95.62 91 THR A O 1
ATOM 682 N N . ASP A 1 92 ? -3.218 -8.771 10.226 1.00 95.56 92 ASP A N 1
ATOM 683 C CA . ASP A 1 92 ? -2.797 -9.583 9.085 1.00 95.56 92 ASP A CA 1
ATOM 684 C C . ASP A 1 92 ? -3.916 -10.434 8.475 1.00 95.56 92 ASP A C 1
ATOM 686 O O . ASP A 1 92 ? -3.755 -10.950 7.369 1.00 95.56 92 ASP A O 1
ATOM 690 N N . THR A 1 93 ? -5.078 -10.502 9.135 1.00 93.75 93 THR A N 1
ATOM 691 C CA . THR A 1 93 ? -6.306 -11.086 8.569 1.00 93.75 93 THR A CA 1
ATOM 692 C C . THR A 1 93 ? -6.933 -10.197 7.490 1.00 93.75 93 THR A C 1
ATOM 694 O O . THR A 1 93 ? -7.677 -10.677 6.632 1.00 93.75 93 THR A O 1
ATOM 697 N N . GLY A 1 94 ? -6.616 -8.898 7.499 1.00 93.19 94 GLY A N 1
ATOM 698 C CA . GLY A 1 94 ? -7.091 -7.943 6.509 1.00 93.19 94 GLY A CA 1
ATOM 699 C C . GLY A 1 94 ? -6.457 -8.151 5.132 1.00 93.19 94 GLY A C 1
ATOM 700 O O . GLY A 1 94 ? -5.340 -8.656 4.984 1.00 93.19 94 GLY A O 1
ATOM 701 N N . SER A 1 95 ? -7.152 -7.693 4.089 1.00 94.12 95 SER A N 1
ATOM 702 C CA . SER A 1 95 ? -6.585 -7.665 2.737 1.00 94.12 95 SER A CA 1
ATOM 703 C C . SER A 1 95 ? -5.317 -6.803 2.707 1.00 94.12 95 SER A C 1
ATOM 705 O O . SER A 1 95 ? -5.284 -5.721 3.292 1.00 94.12 95 SER A O 1
ATOM 707 N N . SER A 1 96 ? -4.282 -7.253 1.999 1.00 94.31 96 SER A N 1
ATOM 708 C CA . SER A 1 96 ? -3.092 -6.459 1.659 1.00 94.31 96 SER A CA 1
ATOM 709 C C . SER A 1 96 ? -3.185 -5.819 0.274 1.00 94.31 96 SER A C 1
ATOM 711 O O . SER A 1 96 ? -2.286 -5.084 -0.126 1.00 94.31 96 SER A O 1
ATOM 713 N N . ARG A 1 97 ? -4.266 -6.079 -0.472 1.00 95.00 97 ARG A N 1
ATOM 714 C CA . ARG A 1 97 ? -4.466 -5.525 -1.811 1.00 95.00 97 ARG A CA 1
ATOM 715 C C . ARG A 1 97 ? -4.752 -4.019 -1.711 1.00 95.00 97 ARG A C 1
ATOM 717 O O . ARG A 1 97 ? -5.663 -3.646 -0.961 1.00 95.00 97 ARG A O 1
ATOM 724 N N . PRO A 1 98 ? -4.033 -3.160 -2.452 1.00 95.25 98 PRO A N 1
ATOM 725 C CA . PRO A 1 98 ? -4.408 -1.759 -2.592 1.00 95.25 98 PRO A CA 1
ATOM 726 C C . PRO A 1 98 ? -5.665 -1.622 -3.466 1.00 95.25 98 PRO A C 1
ATOM 728 O O . PRO A 1 98 ? -5.854 -2.377 -4.419 1.00 95.25 98 PRO A O 1
ATOM 731 N N . ASP A 1 99 ? -6.513 -0.644 -3.161 1.00 95.94 99 ASP A N 1
ATOM 732 C CA . ASP A 1 99 ? -7.736 -0.349 -3.917 1.00 95.94 99 ASP A CA 1
ATOM 733 C C . ASP A 1 99 ? -7.422 0.334 -5.262 1.00 95.94 99 ASP A C 1
ATOM 735 O O . ASP A 1 99 ? -8.142 0.157 -6.244 1.00 95.94 99 ASP A O 1
ATOM 739 N N . PHE A 1 100 ? -6.312 1.075 -5.332 1.00 95.19 100 PHE A N 1
ATOM 740 C CA . PHE A 1 100 ? -5.765 1.659 -6.559 1.00 95.19 100 PHE A CA 1
ATOM 741 C C . PHE A 1 100 ? -4.235 1.774 -6.483 1.00 95.19 100 PHE A C 1
ATOM 743 O O . PHE A 1 100 ? -3.641 1.799 -5.403 1.00 95.19 100 PHE A O 1
ATOM 750 N N . ALA A 1 101 ? -3.586 1.848 -7.643 1.00 95.25 101 ALA A N 1
ATOM 751 C CA . ALA A 1 101 ? -2.132 1.833 -7.756 1.00 95.25 101 ALA A CA 1
ATOM 752 C C . ALA A 1 101 ? -1.651 2.823 -8.821 1.00 95.25 101 ALA A C 1
ATOM 754 O O . ALA A 1 101 ? -2.198 2.871 -9.922 1.00 95.25 101 ALA A O 1
ATOM 755 N N . ILE A 1 102 ? -0.607 3.591 -8.506 1.00 94.69 102 ILE A N 1
ATOM 756 C CA . ILE A 1 102 ? 0.012 4.560 -9.416 1.00 94.69 102 ILE A CA 1
ATOM 757 C C . ILE A 1 102 ? 1.512 4.256 -9.503 1.00 94.69 102 ILE A C 1
ATOM 759 O O . ILE A 1 102 ? 2.281 4.538 -8.587 1.00 94.69 102 ILE A O 1
ATOM 763 N N . ALA A 1 103 ? 1.949 3.668 -10.616 1.00 92.75 103 ALA A N 1
ATOM 764 C CA . ALA A 1 103 ? 3.362 3.402 -10.876 1.00 92.75 103 ALA A CA 1
ATOM 765 C C . ALA A 1 103 ? 3.921 4.452 -11.844 1.00 92.75 103 ALA A C 1
ATOM 767 O O . ALA A 1 103 ? 3.616 4.440 -13.036 1.00 92.75 103 ALA A O 1
ATOM 768 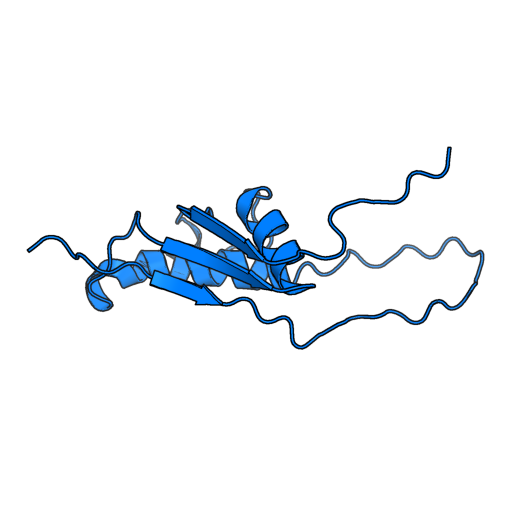N N . MET A 1 104 ? 4.752 5.360 -11.342 1.00 91.75 104 MET A N 1
ATOM 769 C CA . MET A 1 104 ? 5.372 6.417 -12.136 1.00 91.75 104 MET A CA 1
ATOM 770 C C . MET A 1 104 ? 6.751 5.973 -12.628 1.00 91.75 104 MET A C 1
ATOM 772 O O . MET A 1 104 ? 7.632 5.669 -11.823 1.00 91.75 104 MET A O 1
ATOM 776 N N . PHE A 1 105 ? 6.918 5.914 -13.957 1.00 90.44 105 PHE A N 1
ATOM 777 C CA . PHE A 1 105 ? 8.152 5.494 -14.646 1.00 90.44 105 PHE A CA 1
ATOM 778 C C . PHE A 1 105 ? 8.847 4.282 -13.977 1.00 90.44 105 PHE A C 1
ATOM 780 O O . PHE A 1 105 ? 9.998 4.375 -13.547 1.00 90.44 105 PHE A O 1
ATOM 787 N N . PRO A 1 106 ? 8.139 3.143 -13.830 1.00 87.75 106 PRO A N 1
ATOM 788 C CA . PRO A 1 106 ? 8.620 2.003 -13.058 1.00 87.75 106 PRO A CA 1
ATOM 789 C C . PRO A 1 106 ? 9.850 1.343 -13.695 1.00 87.75 106 PRO A C 1
ATOM 791 O O . PRO A 1 106 ? 9.880 1.050 -14.890 1.00 87.75 106 PRO A O 1
ATOM 794 N N . GLY A 1 107 ? 10.854 1.043 -12.873 1.00 83.38 107 GLY A N 1
ATOM 795 C CA . GLY A 1 107 ? 12.001 0.229 -13.271 1.00 83.38 107 GLY A CA 1
ATOM 796 C C . GLY A 1 107 ? 11.713 -1.273 -13.169 1.00 83.38 107 GLY A C 1
ATOM 797 O O . GLY A 1 107 ? 10.822 -1.696 -12.443 1.00 83.38 107 GLY A O 1
ATOM 798 N N . HIS A 1 108 ? 12.517 -2.097 -13.846 1.00 78.62 108 HIS A N 1
ATOM 799 C CA . HIS A 1 108 ? 12.590 -3.555 -13.626 1.00 78.62 108 HIS A CA 1
ATOM 800 C C . HIS A 1 108 ? 11.285 -4.363 -13.823 1.00 78.62 108 HIS A C 1
ATOM 802 O O . HIS A 1 108 ? 11.195 -5.492 -13.340 1.00 78.62 108 HIS A O 1
ATOM 808 N N . LEU A 1 109 ? 10.292 -3.843 -14.557 1.00 82.38 109 LEU A N 1
ATOM 809 C CA . LEU A 1 109 ? 9.067 -4.594 -14.879 1.00 82.38 109 LEU A CA 1
ATOM 810 C C . LEU A 1 109 ? 9.310 -5.753 -15.854 1.00 82.38 109 LEU A C 1
ATOM 812 O O . LEU A 1 109 ? 8.684 -6.804 -15.743 1.00 82.38 109 LEU A O 1
ATOM 816 N N . CYS A 1 110 ? 10.241 -5.577 -16.792 1.00 76.44 110 CYS A N 1
ATOM 817 C CA . CYS A 1 110 ? 10.579 -6.590 -17.783 1.00 76.44 110 CYS A CA 1
ATOM 818 C C . CYS A 1 110 ? 11.827 -7.366 -17.351 1.00 76.44 110 CYS A C 1
ATOM 820 O O . CYS A 1 110 ? 12.839 -6.777 -16.965 1.00 76.44 110 CYS A O 1
ATOM 822 N N . ARG A 1 111 ? 11.795 -8.696 -17.481 1.00 62.44 111 ARG A N 1
ATOM 823 C CA . ARG A 1 111 ? 13.013 -9.514 -17.489 1.00 62.44 111 ARG A CA 1
ATOM 824 C C . ARG A 1 111 ? 13.474 -9.634 -18.934 1.00 62.44 111 ARG A C 1
ATOM 826 O O . ARG A 1 111 ? 12.690 -10.067 -19.774 1.00 62.44 111 ARG A O 1
ATOM 833 N N . ALA A 1 112 ? 14.725 -9.277 -19.221 1.00 59.50 112 ALA A N 1
ATOM 834 C CA . ALA A 1 112 ? 15.316 -9.610 -20.510 1.00 59.50 112 ALA A CA 1
ATOM 835 C C . ALA A 1 112 ? 15.282 -11.137 -20.659 1.00 59.50 112 ALA A C 1
ATOM 837 O O . ALA A 1 112 ? 15.914 -11.858 -19.883 1.00 59.50 112 ALA A O 1
ATOM 838 N N . ARG A 1 113 ? 14.481 -11.627 -21.604 1.00 56.59 113 ARG A N 1
ATOM 839 C CA . ARG A 1 113 ? 14.504 -13.022 -22.021 1.00 56.59 113 ARG A CA 1
ATOM 840 C C . ARG A 1 113 ? 15.490 -13.077 -23.176 1.00 56.59 113 ARG A C 1
ATOM 842 O O . ARG A 1 113 ? 15.146 -12.702 -24.289 1.00 56.59 113 ARG A O 1
ATOM 849 N N . PHE A 1 114 ? 16.731 -13.445 -22.874 1.00 56.38 114 PHE A N 1
ATOM 850 C CA . PHE A 1 114 ? 17.647 -13.880 -23.920 1.00 56.38 114 PHE A CA 1
ATOM 851 C C . PHE A 1 114 ? 17.064 -15.186 -24.467 1.00 56.38 114 PHE A C 1
ATOM 853 O O . PHE A 1 114 ? 16.882 -16.138 -23.702 1.00 56.38 114 PHE A O 1
ATOM 860 N N . LEU A 1 115 ? 16.620 -15.140 -25.724 1.00 59.78 115 LEU A N 1
ATOM 861 C CA . LEU A 1 115 ? 16.277 -16.320 -26.514 1.00 59.78 115 LEU A CA 1
ATOM 862 C C . LEU A 1 115 ? 17.566 -17.011 -26.956 1.00 59.78 115 LEU A C 1
ATOM 864 O O . LEU A 1 115 ? 18.541 -16.276 -27.232 1.00 59.78 115 LEU A O 1
#

Radius of gyration: 16.71 Å; Cα contacts (8 Å, |Δi|>4): 161; chains: 1; bounding box: 51×35×41 Å

Sequence (115 aa):
MPPTSLTVFSTQLAGTQTAPRIGASGNVKRPIKHLHAPQDAQRAIRLVRSRADELKIGPHKIGVIGFSAGGYVVAQTSNILEAAYEPVDETDTGSSRPDFAIAMFPGHLCRARFL

Solvent-accessible surface area (backbone atoms only — not comparable to full-atom values): 7042 Å² total; per-residue (Å²): 128,82,50,82,48,79,49,72,48,76,42,75,67,90,65,81,81,70,68,78,90,72,90,68,96,68,96,66,83,70,71,79,78,79,53,57,66,48,32,52,51,32,50,50,44,12,53,50,43,74,37,12,76,84,70,52,34,34,66,81,37,38,28,37,32,13,49,33,69,12,8,33,46,41,54,43,38,68,69,54,80,69,78,72,61,81,79,87,53,81,51,61,77,47,68,42,65,53,68,43,77,44,60,43,75,50,36,84,80,71,78,89,75,86,126

pLDDT: mean 76.26, std 22.18, range [29.38, 96.62]

Secondary structure (DSSP, 8-state):
----EEEEEEE------------------------HHHHHHHHHHHHHHHTTTTTTEEEEEEEEEEETHHHHHHHHHHH--S-SS---SGGGGS----SEEEEES-SS-S-----

Nearest PDB structures (foldseek):
  7bft-assembly1_A  TM=8.308E-01  e=3.457E-03  Thermogutta terrifontis
  7bf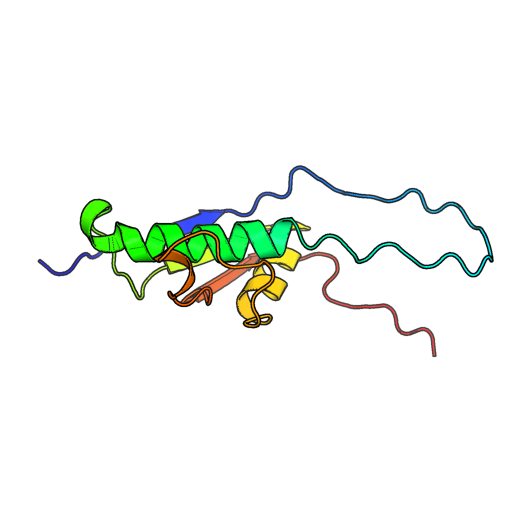r-assembly1_A  TM=8.212E-01  e=3.457E-03  Thermogutta terrifontis
  7bfu-assembly1_A  TM=8.309E-01  e=4.202E-03  Thermogutta terrifontis
  6nkf-assembly2_B  TM=8.581E-01  e=4.202E-03  metagenome
  3hxk-assembly1_A  TM=7.659E-01  e=1.446E-02  Lactococcus lactis subsp. lactis

Mean predicted aligned error: 11.11 Å

Foldseek 3Di:
DQQDDAAEDEDDPPDPPPVPPDDDDDPDPDPDPLVVLLQVLLLVLLVCLVCCVVVSHDSLRFEYEYEAQGLVSLVCQQPVFPNSDDDDDPSNVDGSHGNDYHRHHYPDPDDPDDD